Protein AF-A0A9Q7BAF7-F1 (afdb_monomer)

Solvent-accessible surface area (backbone atoms only — not comparable to full-atom values): 6785 Å² total; per-residue (Å²): 130,84,79,76,42,73,90,38,68,60,28,43,52,50,49,42,59,48,33,73,70,73,61,54,71,66,48,44,54,49,37,51,52,52,50,52,52,47,56,70,42,50,87,78,49,90,70,46,78,67,41,24,52,52,35,47,56,47,37,54,52,50,54,51,52,35,63,77,34,64,93,37,67,68,61,31,50,54,52,49,65,53,37,52,56,37,48,52,56,22,45,55,44,50,22,68,73,68,77,46,65,66,88,76,49,60,72,66,70,72,65,54,75,74,77,86,123

Nearest PDB structures (foldseek):
  8fh3-assembly1_B  TM=4.467E-01  e=5.179E+00  Homo sapiens
  8bbf-assembly1_C  TM=4.373E-01  e=6.107E+00  Homo sapiens

Sequence (117 aa):
MDEMKLDSIDGLLAYLAFQARTGDQEARDGASSTLNGLVFNLHTHSVTANDALSLQAFAVSLARAIKDSADDPAKVRDMCSHLIPVLLSAGSVLEALNGSPLADRLYFDEAAPAMVQ

pLDDT: mean 74.08, std 13.94, range [34.75, 92.5]

Radius of gyration: 15.93 Å; Cα contacts (8 Å, |Δi|>4): 80; chains: 1; bounding box: 45×30×44 Å

Secondary structure (DSSP, 8-state):
-----TTSHHHHHHHHHHHHHH--HHHHHHHHHHHHHHHHHGGGS---HHHHHHHHHHHHHHHHHHHHTTT-HHHHHHHHHHHHHHHHHHHHHHHHHHTS-GGG-GGGTTTSPPP--

Foldseek 3Di:
DPDQPPVDLLSLLVLLVVLVPVDDPVSVVVNVVSLVVCLVCLVVDPQALVNLVSLVVVLVVLVVVLVVVVVPPVVNVVSVVSNVSSCVSSQVNVCVVVVHHPVPVCPVVVPPPPPPD

Structure (mmCIF, N/CA/C/O backbone):
data_AF-A0A9Q7BAF7-F1
#
_entry.id   AF-A0A9Q7BAF7-F1
#
loop_
_atom_site.group_PDB
_atom_site.id
_atom_site.type_symbol
_atom_site.label_atom_id
_atom_site.label_alt_id
_atom_site.label_comp_id
_atom_site.label_asym_id
_atom_site.label_ent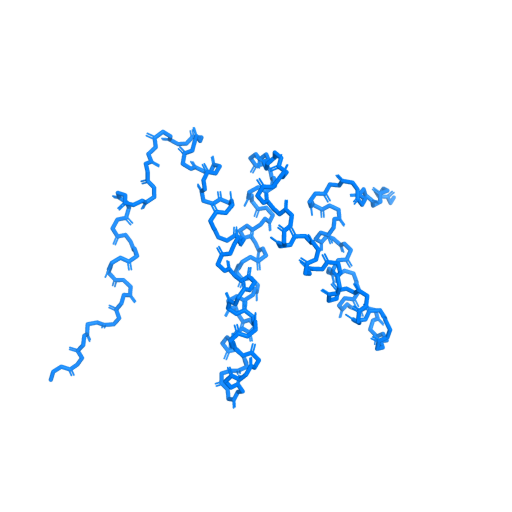ity_id
_atom_site.label_seq_id
_atom_site.pdbx_PDB_ins_code
_atom_site.Cartn_x
_atom_site.Cartn_y
_atom_site.Cartn_z
_atom_site.occupancy
_atom_site.B_iso_or_equiv
_atom_site.auth_seq_id
_atom_site.auth_comp_id
_atom_site.auth_asym_id
_atom_site.auth_atom_id
_atom_site.pdbx_PDB_model_num
ATOM 1 N N . MET A 1 1 ? 13.351 -19.730 9.808 1.00 39.19 1 MET A N 1
ATOM 2 C CA . MET A 1 1 ? 12.646 -18.440 9.918 1.00 39.19 1 MET A CA 1
ATOM 3 C C . MET A 1 1 ? 13.403 -17.511 9.008 1.00 39.19 1 MET A C 1
ATOM 5 O O . MET A 1 1 ? 14.583 -17.319 9.270 1.00 39.19 1 MET A O 1
ATOM 9 N N . ASP A 1 2 ? 12.793 -17.071 7.909 1.00 45.59 2 ASP A N 1
ATOM 10 C CA . ASP A 1 2 ? 13.427 -16.067 7.057 1.00 45.59 2 ASP A CA 1
ATOM 11 C C . ASP A 1 2 ? 13.651 -14.805 7.886 1.00 45.59 2 ASP A C 1
ATOM 13 O O . ASP A 1 2 ? 12.759 -14.333 8.594 1.00 45.59 2 ASP A O 1
ATOM 17 N N . GLU A 1 3 ? 14.890 -14.335 7.873 1.00 46.38 3 GLU A N 1
ATOM 18 C CA . GLU A 1 3 ? 15.304 -13.130 8.570 1.00 46.38 3 GLU A CA 1
ATOM 19 C C . GLU A 1 3 ? 14.575 -11.946 7.929 1.00 46.38 3 GLU A C 1
ATOM 21 O O . GLU A 1 3 ? 14.627 -11.749 6.713 1.00 46.38 3 GLU A O 1
ATOM 26 N N . MET A 1 4 ? 13.812 -11.205 8.729 1.00 54.00 4 MET A N 1
ATOM 27 C CA . MET A 1 4 ? 12.944 -10.161 8.204 1.00 54.00 4 MET A CA 1
ATOM 28 C C . MET A 1 4 ? 13.793 -8.971 7.748 1.00 54.00 4 MET A C 1
ATOM 30 O O . MET A 1 4 ? 14.345 -8.227 8.557 1.00 54.00 4 MET A O 1
ATOM 34 N N . LYS A 1 5 ? 13.919 -8.822 6.432 1.00 59.00 5 LYS A N 1
ATOM 35 C CA . LYS A 1 5 ? 14.737 -7.802 5.774 1.00 59.00 5 LYS A CA 1
ATOM 36 C C . LYS A 1 5 ? 14.045 -6.442 5.777 1.00 59.00 5 LYS A C 1
ATOM 38 O O . LYS A 1 5 ? 13.338 -6.093 4.833 1.00 59.00 5 LYS A O 1
ATOM 43 N N . LEU A 1 6 ? 14.229 -5.677 6.854 1.00 64.25 6 LEU A N 1
ATOM 44 C CA . LEU A 1 6 ? 13.675 -4.320 7.013 1.00 64.25 6 LEU A CA 1
ATOM 45 C C . LEU A 1 6 ? 14.275 -3.285 6.039 1.00 64.25 6 LEU A C 1
ATOM 47 O O . LEU A 1 6 ? 13.829 -2.143 6.008 1.00 64.25 6 LEU A O 1
ATOM 51 N N . ASP A 1 7 ? 15.271 -3.677 5.250 1.00 70.44 7 ASP A N 1
ATOM 52 C CA . ASP A 1 7 ? 15.858 -2.918 4.144 1.00 70.44 7 ASP A CA 1
ATOM 53 C C . ASP A 1 7 ? 15.139 -3.150 2.799 1.00 70.44 7 ASP A C 1
ATOM 55 O O . ASP A 1 7 ? 15.513 -2.555 1.791 1.00 70.44 7 ASP A O 1
ATOM 59 N N . SER A 1 8 ? 14.101 -3.994 2.771 1.00 75.38 8 SER A N 1
ATOM 60 C CA . SER A 1 8 ? 13.315 -4.313 1.574 1.00 75.38 8 SER A CA 1
ATOM 61 C C . SER A 1 8 ? 11.834 -3.974 1.751 1.00 75.38 8 SER A C 1
ATOM 63 O O . SER A 1 8 ? 11.288 -4.093 2.850 1.00 75.38 8 SER A O 1
ATOM 65 N N . ILE A 1 9 ? 11.159 -3.589 0.661 1.00 78.00 9 ILE A N 1
ATOM 66 C CA . ILE A 1 9 ? 9.716 -3.286 0.672 1.00 78.00 9 ILE A CA 1
ATOM 67 C C . ILE A 1 9 ? 8.922 -4.505 1.151 1.00 78.00 9 ILE A C 1
ATOM 69 O O . ILE A 1 9 ? 8.036 -4.371 1.993 1.00 78.00 9 ILE A O 1
ATOM 73 N N . ASP A 1 10 ? 9.273 -5.699 0.677 1.00 78.0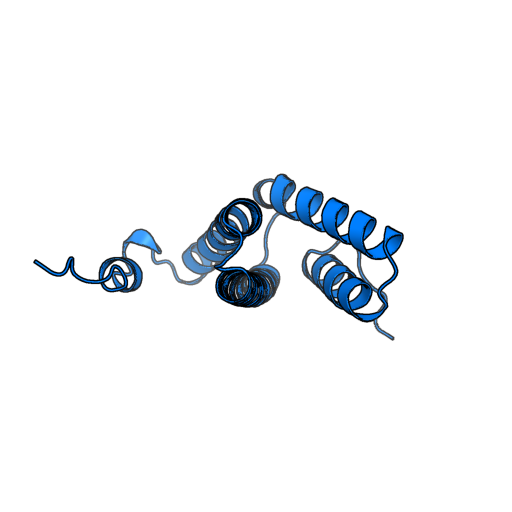6 10 ASP A N 1
ATOM 74 C CA . ASP A 1 10 ? 8.606 -6.939 1.072 1.00 78.06 10 ASP A CA 1
ATOM 75 C C . ASP A 1 10 ? 8.758 -7.238 2.575 1.00 78.06 10 ASP A C 1
ATOM 77 O O . ASP A 1 10 ? 7.780 -7.544 3.260 1.00 78.06 10 ASP A O 1
ATOM 81 N N . GLY A 1 11 ? 9.957 -7.049 3.136 1.00 77.31 11 GLY A N 1
ATOM 82 C CA . GLY A 1 11 ? 10.186 -7.223 4.571 1.00 77.31 11 GLY A CA 1
ATOM 83 C C . GLY A 1 11 ? 9.490 -6.166 5.435 1.00 77.31 11 GLY A C 1
ATOM 84 O O . GLY A 1 11 ? 9.008 -6.489 6.523 1.00 77.31 11 GLY A O 1
ATOM 85 N N . LEU A 1 12 ? 9.359 -4.928 4.947 1.00 81.12 12 LEU A N 1
ATOM 86 C CA . LEU A 1 12 ? 8.565 -3.886 5.607 1.00 81.12 12 LEU A CA 1
ATOM 87 C C . LEU A 1 12 ? 7.069 -4.226 5.592 1.00 81.12 12 LEU A C 1
ATOM 89 O O . LEU A 1 12 ? 6.399 -4.087 6.614 1.00 81.12 12 LEU A O 1
ATOM 93 N N . LEU A 1 13 ? 6.537 -4.732 4.480 1.00 80.31 13 LEU A N 1
ATOM 94 C CA . LEU A 1 13 ? 5.144 -5.181 4.402 1.00 80.31 13 LEU A CA 1
ATOM 95 C C . LEU A 1 13 ? 4.888 -6.400 5.304 1.00 80.31 13 LEU A C 1
ATOM 97 O O . LEU A 1 13 ? 3.857 -6.457 5.980 1.00 80.31 13 LEU A O 1
ATOM 101 N N . ALA A 1 14 ? 5.840 -7.332 5.391 1.00 78.38 14 ALA A N 1
ATOM 102 C CA . ALA A 1 14 ? 5.781 -8.455 6.323 1.00 78.38 14 ALA A CA 1
ATOM 103 C C . ALA A 1 14 ? 5.789 -7.989 7.792 1.00 78.38 14 ALA A C 1
ATOM 105 O O . ALA A 1 14 ? 5.003 -8.500 8.595 1.00 78.38 14 ALA A O 1
ATOM 106 N N . TYR A 1 15 ? 6.603 -6.982 8.137 1.00 80.38 15 TYR A N 1
ATOM 107 C CA . TYR A 1 15 ? 6.589 -6.350 9.463 1.00 80.38 15 TYR A CA 1
ATOM 108 C C . TYR A 1 15 ? 5.221 -5.752 9.787 1.00 80.38 15 TYR A C 1
ATOM 110 O O . TYR A 1 15 ? 4.666 -6.030 10.849 1.00 80.38 15 TYR A O 1
ATOM 118 N N . LEU A 1 16 ? 4.645 -4.977 8.864 1.00 78.75 16 LEU A N 1
ATOM 119 C CA . LEU A 1 16 ? 3.324 -4.374 9.049 1.00 78.75 16 LEU A CA 1
ATOM 120 C C . LEU A 1 16 ? 2.247 -5.445 9.268 1.00 78.75 16 LEU A C 1
ATOM 122 O O . LEU A 1 16 ? 1.433 -5.330 10.186 1.00 78.75 16 LEU A O 1
ATOM 126 N N . ALA A 1 17 ? 2.276 -6.520 8.476 1.00 77.56 17 ALA A N 1
ATOM 127 C CA . ALA A 1 17 ? 1.355 -7.643 8.623 1.00 77.56 17 ALA A CA 1
ATOM 128 C C . ALA A 1 17 ? 1.531 -8.378 9.963 1.00 77.56 17 ALA A C 1
ATOM 130 O O . ALA A 1 17 ? 0.545 -8.812 10.561 1.00 77.56 17 ALA A O 1
ATOM 131 N N . PHE A 1 18 ? 2.766 -8.514 10.449 1.00 80.56 18 PHE A N 1
ATOM 132 C CA . PHE A 1 18 ? 3.053 -9.107 11.753 1.00 80.56 18 PHE A CA 1
ATOM 133 C C . PHE A 1 18 ? 2.519 -8.236 12.897 1.00 80.56 18 PHE A C 1
ATOM 135 O O . PHE A 1 18 ? 1.762 -8.732 13.732 1.00 80.56 18 PHE A O 1
ATOM 142 N N . GLN A 1 19 ? 2.830 -6.937 12.893 1.00 78.31 19 GLN A N 1
ATOM 143 C CA . GLN A 1 19 ? 2.418 -6.005 13.949 1.00 78.31 19 GLN A CA 1
ATOM 144 C C . GLN A 1 19 ? 0.900 -5.826 14.024 1.00 78.31 19 GLN A C 1
ATOM 146 O O . GLN A 1 19 ? 0.338 -5.720 15.115 1.00 78.31 19 GLN A O 1
ATOM 151 N N . ALA A 1 20 ? 0.210 -5.888 12.881 1.00 71.38 20 ALA A N 1
ATOM 152 C CA . ALA A 1 20 ? -1.249 -5.900 12.842 1.00 71.38 20 ALA A CA 1
ATOM 153 C C . ALA A 1 20 ? -1.869 -7.122 13.556 1.00 71.38 20 ALA A C 1
ATOM 155 O O . ALA A 1 20 ? -3.024 -7.057 13.977 1.00 71.38 20 ALA A O 1
ATOM 156 N N . ARG A 1 21 ? -1.130 -8.234 13.700 1.00 73.38 21 ARG A N 1
ATOM 157 C CA . ARG A 1 21 ? -1.613 -9.485 14.318 1.00 73.38 21 ARG A CA 1
ATOM 158 C C . ARG A 1 21 ? -1.233 -9.633 15.793 1.00 73.38 21 ARG A C 1
ATOM 160 O O . ARG A 1 21 ? -1.954 -10.319 16.510 1.00 73.38 21 ARG A O 1
ATOM 167 N N . THR A 1 22 ? -0.119 -9.049 16.237 1.00 72.00 22 THR A N 1
ATOM 168 C CA . THR A 1 22 ? 0.421 -9.210 17.605 1.00 72.00 22 THR A CA 1
ATOM 169 C C . THR A 1 22 ? -0.108 -8.170 18.599 1.00 72.00 22 THR A C 1
ATOM 171 O O . THR A 1 22 ? -0.419 -8.531 19.730 1.00 72.00 22 THR A O 1
ATOM 174 N N . GLY A 1 23 ? -0.330 -6.927 18.160 1.00 64.81 23 GLY A N 1
ATOM 175 C CA . GLY A 1 23 ? -1.481 -6.135 18.604 1.00 64.81 23 GLY A CA 1
ATOM 176 C C . GLY A 1 23 ? -1.478 -5.418 19.966 1.00 64.81 23 GLY A C 1
ATOM 177 O O . GLY A 1 23 ? -2.560 -5.303 20.547 1.00 64.81 23 GLY A O 1
ATOM 178 N N . ASP A 1 24 ? -0.382 -4.815 20.434 1.00 79.69 24 ASP A N 1
ATOM 179 C CA . ASP A 1 24 ? -0.481 -3.704 21.407 1.00 79.69 24 ASP A CA 1
ATOM 180 C C . ASP A 1 24 ? -0.612 -2.330 20.702 1.00 79.69 24 ASP A C 1
ATOM 182 O O . ASP A 1 24 ? -0.618 -2.252 19.468 1.00 79.69 24 ASP A O 1
ATOM 186 N N . GLN A 1 25 ? -0.867 -1.256 21.459 1.00 76.56 25 GLN A N 1
ATOM 187 C CA . GLN A 1 25 ? -1.057 0.085 20.884 1.00 76.56 25 GLN A CA 1
ATOM 188 C C . GLN A 1 25 ? 0.267 0.679 20.376 1.00 76.56 25 GLN A C 1
ATOM 190 O O . GLN A 1 25 ? 0.283 1.319 19.330 1.00 76.56 25 GLN A O 1
ATOM 195 N N . GLU A 1 26 ? 1.380 0.412 21.056 1.00 78.81 26 GLU A N 1
ATOM 196 C CA . GLU A 1 26 ? 2.705 0.932 20.703 1.00 78.81 26 GLU A CA 1
ATOM 197 C C . GLU A 1 26 ? 3.222 0.307 19.396 1.00 78.81 26 GLU A C 1
ATOM 199 O O . GLU A 1 26 ? 3.717 0.999 18.507 1.00 78.81 26 GLU A O 1
ATOM 204 N N . ALA A 1 27 ? 3.007 -0.996 19.214 1.00 73.44 27 ALA A N 1
ATOM 205 C CA . ALA A 1 27 ? 3.280 -1.736 17.990 1.00 73.44 27 ALA A CA 1
ATOM 206 C C . ALA A 1 27 ? 2.428 -1.239 16.815 1.00 73.44 27 ALA A C 1
ATOM 208 O O . ALA A 1 27 ? 2.910 -1.198 15.681 1.00 73.44 27 ALA A O 1
ATOM 209 N N . ARG A 1 28 ? 1.177 -0.833 17.073 1.00 71.50 28 ARG A N 1
ATOM 210 C CA . ARG A 1 28 ? 0.301 -0.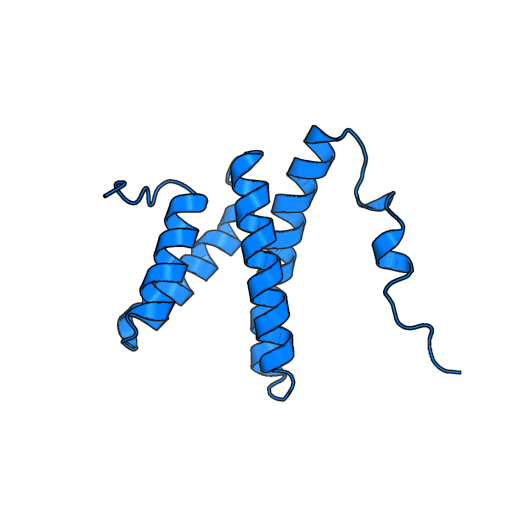227 16.059 1.00 71.50 28 ARG A CA 1
ATOM 211 C C . ARG A 1 28 ? 0.768 1.169 15.660 1.00 71.50 28 ARG A C 1
ATOM 213 O O . ARG A 1 28 ? 0.807 1.462 14.466 1.00 71.50 28 ARG A O 1
ATOM 220 N N . ASP A 1 29 ? 1.167 1.993 16.620 1.00 77.06 29 ASP A N 1
ATOM 221 C CA . ASP A 1 29 ? 1.676 3.344 16.361 1.00 77.06 29 ASP A CA 1
ATOM 222 C C . ASP A 1 29 ? 3.023 3.290 15.611 1.00 77.06 29 ASP A C 1
ATOM 224 O O . ASP A 1 29 ? 3.248 4.033 14.647 1.00 77.06 29 ASP A O 1
ATOM 228 N N . GLY A 1 30 ? 3.885 2.337 15.982 1.00 76.38 30 GLY A N 1
ATOM 229 C CA . GLY A 1 30 ? 5.124 2.024 15.272 1.00 76.38 30 GLY A CA 1
ATOM 230 C C . GLY A 1 30 ? 4.874 1.555 13.838 1.00 76.38 30 GLY A C 1
ATOM 231 O O . GLY A 1 30 ? 5.456 2.103 12.905 1.00 76.38 30 GLY A O 1
ATOM 232 N N . ALA A 1 31 ? 3.947 0.613 13.635 1.00 78.19 31 ALA A N 1
ATOM 233 C CA . ALA A 1 31 ? 3.562 0.146 12.303 1.00 78.19 31 ALA A CA 1
ATOM 234 C C . ALA A 1 31 ? 2.981 1.276 11.437 1.00 78.19 31 ALA A C 1
ATOM 236 O O . ALA A 1 31 ? 3.328 1.394 10.264 1.00 78.19 31 ALA A O 1
ATOM 237 N N . SER A 1 32 ? 2.152 2.150 12.012 1.00 76.31 32 SER A N 1
ATOM 238 C CA . SER A 1 32 ? 1.620 3.325 11.313 1.00 76.31 32 SER A CA 1
ATOM 239 C C . SER A 1 32 ? 2.742 4.274 10.869 1.00 76.31 32 SER A C 1
ATOM 241 O O . SER A 1 32 ? 2.792 4.704 9.717 1.00 76.31 32 SER A O 1
ATOM 243 N N . SER A 1 33 ? 3.720 4.520 11.744 1.00 80.25 33 SER A N 1
ATOM 244 C CA . SER A 1 33 ? 4.897 5.336 11.422 1.00 80.25 33 SER A CA 1
ATOM 245 C C . SER A 1 33 ? 5.755 4.706 10.318 1.00 80.25 33 SER A C 1
ATOM 247 O O . SER A 1 33 ? 6.190 5.404 9.400 1.00 80.25 33 SER A O 1
ATOM 249 N N . THR A 1 34 ? 5.959 3.385 10.355 1.00 81.69 34 THR A N 1
ATOM 250 C CA . THR A 1 34 ? 6.665 2.641 9.302 1.00 81.69 34 THR A CA 1
ATOM 251 C C . THR A 1 34 ? 5.922 2.701 7.972 1.00 81.69 34 THR A C 1
ATOM 253 O O . THR A 1 34 ? 6.554 2.912 6.939 1.00 81.69 34 THR A O 1
ATOM 256 N N . LEU A 1 35 ? 4.593 2.568 7.980 1.00 81.50 35 LEU A N 1
ATOM 257 C CA . LEU A 1 35 ? 3.772 2.690 6.779 1.00 81.50 35 LEU A CA 1
ATOM 258 C C . LEU A 1 35 ? 3.896 4.089 6.163 1.00 81.50 35 LEU A C 1
ATOM 260 O O . LEU A 1 35 ? 4.143 4.206 4.965 1.00 81.50 35 LEU A O 1
ATOM 264 N N . ASN A 1 36 ? 3.790 5.138 6.979 1.00 81.56 36 ASN A N 1
ATOM 265 C CA . ASN A 1 36 ? 3.938 6.517 6.517 1.00 81.56 36 ASN A CA 1
ATOM 266 C C . ASN A 1 36 ? 5.330 6.757 5.927 1.00 81.56 36 ASN A C 1
ATOM 268 O O . ASN A 1 36 ? 5.458 7.354 4.860 1.00 81.56 36 ASN A O 1
ATOM 272 N N . GLY A 1 37 ? 6.371 6.243 6.588 1.00 80.50 37 GLY A N 1
ATOM 273 C CA . GLY A 1 37 ? 7.745 6.300 6.097 1.00 80.50 37 GLY A CA 1
ATOM 274 C C . GLY A 1 37 ? 7.927 5.563 4.769 1.00 80.50 37 GLY A C 1
ATOM 275 O O . GLY A 1 37 ? 8.555 6.106 3.862 1.00 80.50 37 GLY A O 1
ATOM 276 N N . LEU A 1 38 ? 7.348 4.368 4.622 1.00 82.88 38 LEU A N 1
ATOM 277 C CA . LEU A 1 38 ? 7.371 3.608 3.372 1.00 82.88 38 LEU A CA 1
ATOM 278 C C . LEU A 1 38 ? 6.698 4.408 2.254 1.00 82.88 38 LEU A C 1
ATOM 280 O O . LEU A 1 38 ? 7.345 4.714 1.259 1.00 82.88 38 LEU A O 1
ATOM 284 N N . VAL A 1 39 ? 5.435 4.802 2.442 1.00 81.88 39 VAL A N 1
ATOM 285 C CA . VAL A 1 39 ? 4.635 5.531 1.444 1.00 81.88 39 VAL A CA 1
ATOM 286 C C . VAL A 1 39 ? 5.312 6.837 1.033 1.00 81.88 39 VAL A C 1
ATOM 288 O O . VAL A 1 39 ? 5.407 7.127 -0.159 1.00 81.88 39 VAL A O 1
ATOM 291 N N . PHE A 1 40 ? 5.835 7.597 1.999 1.00 79.19 40 PHE A N 1
ATOM 292 C CA . PHE A 1 40 ? 6.554 8.839 1.730 1.00 79.19 40 PHE A CA 1
ATOM 293 C C . PHE A 1 40 ? 7.804 8.603 0.881 1.00 79.19 40 PHE A C 1
ATOM 295 O O . PHE A 1 40 ? 8.078 9.392 -0.015 1.00 79.19 40 PHE A O 1
ATOM 302 N N . ASN A 1 41 ? 8.539 7.513 1.111 1.00 77.88 41 ASN A N 1
ATOM 303 C CA . ASN A 1 41 ? 9.799 7.232 0.421 1.00 77.88 41 ASN A CA 1
ATOM 304 C C . ASN A 1 41 ? 9.663 6.299 -0.793 1.00 77.88 41 ASN A C 1
ATOM 306 O O . ASN A 1 41 ? 10.666 6.018 -1.444 1.00 77.88 41 ASN A O 1
ATOM 310 N N . LEU A 1 42 ? 8.463 5.835 -1.155 1.00 76.88 42 LEU A N 1
ATOM 311 C CA . LEU A 1 42 ? 8.288 4.939 -2.308 1.00 76.88 42 LEU A CA 1
ATOM 312 C C . LEU A 1 42 ? 8.850 5.533 -3.609 1.00 76.88 42 LEU A C 1
ATOM 314 O O . LEU A 1 42 ? 9.438 4.815 -4.408 1.00 76.88 42 LEU A O 1
ATOM 318 N N . HIS A 1 43 ? 8.744 6.852 -3.784 1.00 69.88 43 HIS A N 1
ATOM 319 C CA . HIS A 1 43 ? 9.264 7.561 -4.956 1.00 69.88 43 HIS A CA 1
ATOM 320 C C . HIS A 1 43 ? 10.800 7.632 -5.028 1.00 69.88 43 HIS A C 1
ATOM 322 O O . HIS A 1 43 ? 11.344 7.943 -6.085 1.00 69.88 43 HIS A O 1
ATOM 328 N N . THR A 1 44 ? 11.505 7.385 -3.919 1.00 70.81 44 THR A N 1
ATOM 329 C CA . THR A 1 44 ? 12.977 7.411 -3.857 1.00 70.81 44 THR A CA 1
ATOM 330 C C . THR A 1 44 ? 13.597 6.020 -3.928 1.00 70.81 44 THR A C 1
ATOM 332 O O . THR A 1 44 ? 14.807 5.903 -4.122 1.00 70.81 44 THR A O 1
ATOM 335 N N . HIS A 1 45 ? 12.790 4.965 -3.795 1.00 69.25 45 HIS A N 1
ATOM 336 C CA . HIS A 1 45 ? 13.250 3.584 -3.854 1.00 69.25 45 HIS A CA 1
ATOM 337 C C . HIS A 1 45 ? 13.090 3.023 -5.267 1.00 69.25 45 HIS A C 1
ATOM 339 O O . HIS A 1 45 ? 12.073 3.221 -5.928 1.00 69.25 45 HIS A O 1
ATOM 345 N N . SER A 1 46 ? 14.093 2.275 -5.728 1.00 72.25 46 SER A N 1
ATOM 346 C CA . SER A 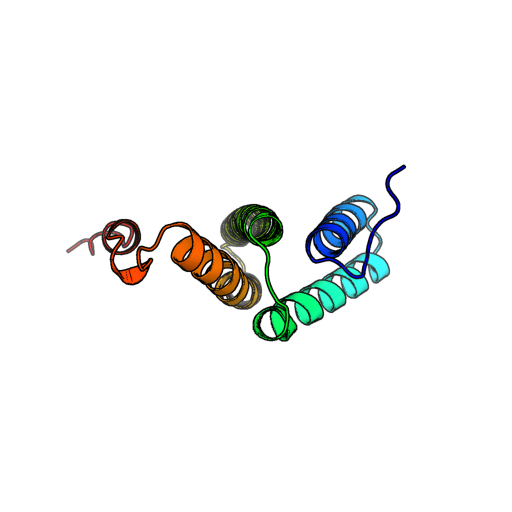1 46 ? 13.974 1.503 -6.964 1.00 72.25 46 SER A CA 1
ATOM 347 C C . SER A 1 46 ? 13.051 0.311 -6.717 1.00 72.25 46 SER A C 1
ATOM 349 O O . SER A 1 46 ? 13.498 -0.729 -6.238 1.00 72.25 46 SER A O 1
ATOM 351 N N . VAL A 1 47 ? 11.766 0.465 -7.032 1.00 76.38 47 VAL A N 1
ATOM 352 C CA . VAL A 1 47 ? 10.763 -0.598 -6.901 1.00 76.38 47 VAL A CA 1
ATOM 353 C C . VAL A 1 47 ? 11.025 -1.675 -7.959 1.00 76.38 47 VAL A C 1
ATOM 355 O O . VAL A 1 47 ? 11.030 -1.398 -9.159 1.00 76.38 47 VAL A O 1
ATOM 358 N N . THR A 1 48 ? 11.266 -2.912 -7.526 1.00 82.75 48 THR A N 1
ATOM 359 C CA . THR A 1 48 ? 11.447 -4.052 -8.436 1.00 82.75 48 THR A CA 1
ATOM 360 C C . THR A 1 48 ? 10.104 -4.639 -8.882 1.00 82.75 48 THR A C 1
ATOM 362 O O . THR A 1 48 ? 9.052 -4.343 -8.318 1.00 82.75 48 THR A O 1
ATOM 365 N N . ALA A 1 49 ? 10.126 -5.537 -9.872 1.00 78.69 49 ALA A N 1
ATOM 366 C CA . ALA A 1 49 ? 8.936 -6.282 -10.292 1.00 78.69 49 ALA A CA 1
ATOM 367 C C . ALA A 1 49 ? 8.282 -7.059 -9.133 1.00 78.69 49 ALA A C 1
ATOM 369 O O . ALA A 1 49 ? 7.058 -7.136 -9.050 1.00 78.69 49 ALA A O 1
ATOM 370 N N . ASN A 1 50 ? 9.096 -7.621 -8.233 1.00 79.56 50 ASN A N 1
ATOM 371 C CA . ASN A 1 50 ? 8.597 -8.357 -7.075 1.00 79.56 50 ASN A CA 1
ATOM 372 C C . ASN A 1 50 ? 7.968 -7.409 -6.044 1.00 79.56 50 ASN A C 1
ATOM 374 O O . ASN A 1 50 ? 6.877 -7.676 -5.550 1.00 79.56 50 ASN A O 1
ATOM 378 N N . ASP A 1 51 ? 8.598 -6.257 -5.797 1.00 81.94 51 ASP A N 1
ATOM 379 C CA . ASP A 1 51 ? 8.037 -5.231 -4.911 1.00 81.94 51 ASP A CA 1
ATOM 380 C C . ASP A 1 51 ? 6.704 -4.696 -5.447 1.00 81.94 51 ASP A C 1
ATOM 382 O O . ASP A 1 51 ? 5.780 -4.461 -4.674 1.00 81.94 51 ASP A O 1
ATOM 386 N N . ALA A 1 52 ? 6.563 -4.551 -6.769 1.00 83.69 52 ALA A N 1
ATOM 387 C CA . ALA A 1 52 ? 5.316 -4.115 -7.391 1.00 83.69 52 ALA A CA 1
ATOM 388 C C . ALA A 1 52 ? 4.148 -5.081 -7.113 1.00 83.69 52 ALA A C 1
ATOM 390 O O . ALA A 1 52 ? 3.026 -4.625 -6.882 1.00 83.69 52 ALA A O 1
ATOM 391 N N . LEU A 1 53 ? 4.404 -6.395 -7.068 1.00 81.75 53 LEU A N 1
ATOM 392 C CA . LEU A 1 53 ? 3.397 -7.393 -6.690 1.00 81.75 53 LEU A CA 1
ATOM 393 C C . LEU A 1 53 ? 2.999 -7.257 -5.215 1.00 81.75 53 LEU A C 1
ATOM 395 O O . LEU A 1 53 ? 1.805 -7.239 -4.903 1.00 81.75 53 LEU A O 1
ATOM 399 N N . SER A 1 54 ? 3.972 -7.104 -4.312 1.00 83.12 54 SER A N 1
ATOM 400 C CA . SER A 1 54 ? 3.702 -6.914 -2.881 1.00 83.12 54 SER A CA 1
ATOM 401 C C . SER A 1 54 ? 2.958 -5.598 -2.614 1.00 83.12 54 SER A C 1
ATOM 403 O O . SER A 1 54 ? 1.999 -5.570 -1.839 1.00 83.12 54 SER A O 1
ATOM 405 N N . LEU A 1 55 ? 3.310 -4.521 -3.323 1.00 86.56 55 LEU A N 1
ATOM 406 C CA . LEU A 1 55 ? 2.606 -3.237 -3.270 1.00 86.56 55 LEU A CA 1
ATOM 407 C C . LEU A 1 55 ? 1.179 -3.334 -3.826 1.00 86.56 55 LEU A C 1
ATOM 409 O O . LEU A 1 55 ? 0.267 -2.749 -3.246 1.00 86.56 55 LEU A O 1
ATOM 413 N N . GLN A 1 56 ? 0.943 -4.104 -4.893 1.00 84.38 56 GLN A N 1
ATOM 414 C CA . GLN A 1 56 ? -0.415 -4.371 -5.381 1.00 84.38 56 GLN A CA 1
ATOM 415 C C . GLN A 1 56 ? -1.255 -5.142 -4.362 1.00 84.38 56 GLN A C 1
ATOM 417 O O . GLN A 1 56 ? -2.402 -4.771 -4.107 1.00 84.38 56 GLN A O 1
ATOM 422 N N . ALA A 1 57 ? -0.700 -6.191 -3.753 1.00 83.94 57 ALA A N 1
ATOM 423 C CA . ALA A 1 57 ? -1.390 -6.936 -2.703 1.00 83.94 57 ALA A CA 1
ATOM 424 C C . ALA A 1 57 ? -1.740 -6.023 -1.515 1.00 83.94 57 ALA A C 1
ATOM 426 O O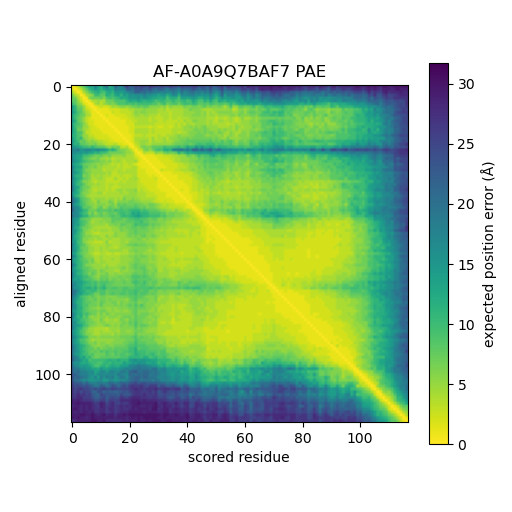 . ALA A 1 57 ? -2.860 -6.062 -0.996 1.00 83.94 5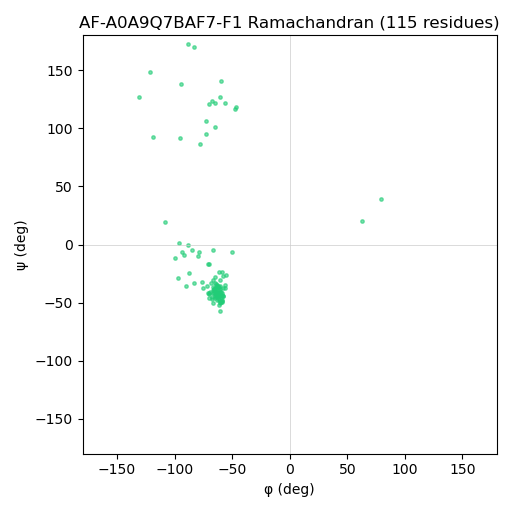7 ALA A O 1
ATOM 427 N N . PHE A 1 58 ? -0.813 -5.140 -1.138 1.00 85.56 58 PHE A N 1
ATOM 428 C CA . PHE A 1 58 ? -1.040 -4.137 -0.108 1.00 85.56 58 PHE A CA 1
ATOM 429 C C . PHE A 1 58 ? -2.131 -3.125 -0.496 1.00 85.56 58 PHE A C 1
ATOM 431 O O . PHE A 1 58 ? -3.030 -2.863 0.304 1.00 85.56 58 PHE A O 1
ATOM 438 N N . ALA A 1 59 ? -2.131 -2.627 -1.736 1.00 87.06 59 ALA A N 1
ATOM 439 C CA . ALA A 1 59 ? -3.169 -1.732 -2.250 1.00 87.06 59 ALA A CA 1
ATOM 440 C C . ALA A 1 59 ? -4.568 -2.370 -2.201 1.00 87.06 59 ALA A C 1
ATOM 442 O O . ALA A 1 59 ? -5.529 -1.726 -1.780 1.00 87.06 59 ALA A O 1
ATOM 443 N N . VAL A 1 60 ? -4.688 -3.655 -2.556 1.00 85.19 60 VAL A N 1
ATOM 444 C CA . VAL A 1 60 ? -5.951 -4.406 -2.436 1.00 85.19 60 VAL A CA 1
ATOM 445 C C . VAL A 1 60 ? -6.400 -4.501 -0.976 1.00 85.19 60 VAL A C 1
ATOM 447 O O . VAL A 1 60 ? -7.589 -4.351 -0.686 1.00 85.19 60 VAL A O 1
ATOM 450 N N . SER A 1 61 ? -5.469 -4.722 -0.044 1.00 84.12 61 SER A N 1
ATOM 451 C CA . SER A 1 61 ? -5.776 -4.750 1.389 1.00 84.12 61 SER A CA 1
ATOM 452 C C . SER A 1 61 ? -6.258 -3.387 1.901 1.00 84.12 61 SER A C 1
ATOM 454 O O . SER A 1 61 ? -7.258 -3.327 2.618 1.00 84.12 61 SER A O 1
ATOM 456 N N . LEU A 1 62 ? -5.601 -2.293 1.502 1.00 85.19 62 LEU A N 1
ATOM 457 C CA . LEU A 1 62 ? -6.020 -0.927 1.838 1.00 85.19 62 LEU A CA 1
ATOM 458 C C . LEU A 1 62 ? -7.410 -0.604 1.277 1.00 85.19 62 LEU A C 1
ATOM 460 O O . LEU A 1 62 ? -8.252 -0.079 2.001 1.00 85.19 62 LEU A O 1
ATOM 464 N N . ALA A 1 63 ? -7.689 -0.972 0.024 1.00 85.25 63 ALA A N 1
ATOM 465 C CA . ALA A 1 63 ? -8.995 -0.757 -0.598 1.00 85.25 63 ALA A CA 1
ATOM 466 C C . ALA A 1 63 ? -10.130 -1.481 0.151 1.00 85.25 63 ALA A C 1
ATOM 468 O O . ALA A 1 63 ? -11.218 -0.928 0.321 1.00 85.25 63 ALA A O 1
ATOM 469 N N . ARG A 1 64 ? -9.876 -2.698 0.656 1.00 84.62 64 ARG A N 1
ATOM 470 C CA . ARG A 1 64 ? -10.830 -3.415 1.521 1.00 84.62 64 ARG A CA 1
ATOM 471 C C . ARG A 1 64 ? -11.045 -2.688 2.849 1.00 84.62 64 ARG A C 1
ATOM 473 O O . ARG A 1 64 ? -12.187 -2.466 3.229 1.00 84.62 64 ARG A O 1
ATOM 480 N N . ALA A 1 65 ? -9.971 -2.245 3.502 1.00 83.12 65 ALA A N 1
ATOM 481 C CA . ALA A 1 65 ? -10.058 -1.519 4.770 1.00 83.12 65 ALA A CA 1
ATOM 482 C C . ALA A 1 65 ? -10.799 -0.172 4.648 1.00 83.12 65 ALA A C 1
ATOM 484 O O . ALA A 1 65 ? -11.527 0.216 5.566 1.00 83.12 65 ALA A O 1
ATOM 485 N N . ILE A 1 66 ? -10.653 0.517 3.508 1.00 83.88 66 ILE A N 1
ATOM 486 C CA . ILE A 1 66 ? -11.418 1.724 3.162 1.00 83.88 66 ILE A CA 1
ATOM 487 C C . ILE A 1 66 ? -12.910 1.409 3.112 1.00 83.88 66 ILE A C 1
ATOM 489 O O . ILE A 1 66 ? -13.694 2.092 3.767 1.00 83.88 66 ILE A O 1
ATOM 493 N N . LYS A 1 67 ? -13.295 0.351 2.388 1.00 84.19 67 LYS A N 1
ATOM 494 C CA . LYS A 1 67 ? -14.693 -0.090 2.305 1.00 84.19 67 LYS A CA 1
ATOM 495 C C . LYS A 1 67 ? -15.268 -0.402 3.690 1.00 84.19 67 LYS A C 1
ATOM 497 O O . LYS A 1 67 ? -16.377 0.025 3.991 1.00 84.19 67 LYS A O 1
ATOM 502 N N . ASP A 1 68 ? -14.513 -1.105 4.528 1.00 85.44 68 ASP A N 1
ATOM 503 C CA . ASP A 1 68 ? -14.958 -1.496 5.872 1.00 85.44 68 ASP A CA 1
ATOM 504 C C . ASP A 1 68 ? -15.033 -0.308 6.850 1.00 85.44 68 ASP A C 1
ATOM 506 O O . ASP A 1 68 ? -15.669 -0.407 7.896 1.00 85.44 68 ASP A O 1
ATOM 510 N N . SER A 1 69 ? -14.400 0.822 6.520 1.00 88.38 69 SER A N 1
ATOM 511 C CA . SER A 1 69 ? -14.427 2.053 7.320 1.00 88.38 69 SER A CA 1
ATOM 512 C C . SER A 1 69 ? -15.266 3.162 6.676 1.00 88.38 69 SER A C 1
ATOM 514 O O . SER A 1 69 ? -15.074 4.325 7.020 1.00 88.38 69 SER A O 1
ATOM 516 N N . ALA A 1 70 ? -16.166 2.830 5.742 1.00 85.56 70 ALA A N 1
ATOM 517 C CA . ALA A 1 70 ? -16.923 3.807 4.952 1.00 85.56 70 ALA A CA 1
ATOM 518 C C . ALA A 1 70 ? -17.705 4.832 5.797 1.00 85.56 70 ALA A C 1
ATOM 520 O O . ALA A 1 70 ? -17.924 5.955 5.345 1.00 85.56 70 ALA A O 1
ATOM 521 N N . ASP A 1 71 ? -18.070 4.468 7.028 1.00 92.50 71 ASP A N 1
ATOM 522 C CA . ASP A 1 71 ? -18.812 5.321 7.961 1.00 92.50 71 ASP A CA 1
ATOM 523 C C . ASP A 1 71 ? -17.936 6.373 8.678 1.00 92.50 71 ASP A C 1
ATOM 525 O O . ASP A 1 71 ? -18.462 7.235 9.382 1.00 92.50 71 ASP A O 1
ATOM 529 N N . ASP A 1 72 ? -16.608 6.338 8.498 1.00 92.06 72 ASP A N 1
ATOM 530 C CA . ASP A 1 72 ? -15.653 7.316 9.034 1.00 92.06 72 ASP A CA 1
ATOM 531 C C . ASP A 1 72 ? -14.902 8.030 7.890 1.00 92.06 72 ASP A C 1
ATOM 533 O O . ASP A 1 72 ? -13.850 7.566 7.426 1.00 92.06 72 ASP A O 1
ATOM 537 N N . PRO A 1 73 ? -15.405 9.194 7.431 1.00 88.44 73 PRO A N 1
ATOM 538 C CA . PRO A 1 73 ? -14.809 9.933 6.320 1.00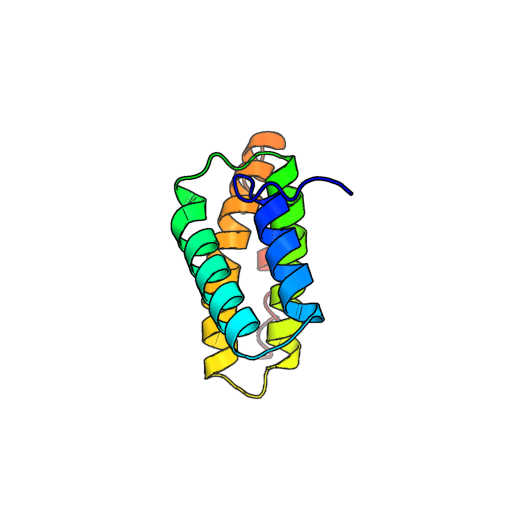 88.44 73 PRO A CA 1
ATOM 539 C C . PRO A 1 73 ? -13.363 10.375 6.563 1.00 88.44 73 PRO A C 1
ATOM 541 O O . PRO A 1 73 ? -12.587 10.480 5.610 1.00 88.44 73 PRO A O 1
ATOM 544 N N . ALA A 1 74 ? -12.985 10.648 7.817 1.00 88.56 74 ALA A N 1
ATOM 545 C CA . ALA A 1 74 ? -11.626 11.068 8.147 1.00 88.56 74 ALA A CA 1
ATOM 546 C C . ALA A 1 74 ? -10.657 9.898 7.962 1.00 88.56 74 ALA A C 1
ATOM 548 O O . ALA A 1 74 ? -9.637 10.034 7.285 1.00 88.56 74 ALA A O 1
ATOM 549 N N . LYS A 1 75 ? -11.030 8.724 8.473 1.00 82.62 75 LYS A N 1
ATOM 550 C CA . LYS A 1 75 ? -10.239 7.502 8.329 1.00 82.62 75 LYS A CA 1
ATOM 551 C C . LYS A 1 75 ? -10.157 7.035 6.873 1.00 82.62 75 LYS A C 1
ATOM 553 O O . LYS A 1 75 ? -9.089 6.622 6.423 1.00 82.62 75 LYS A O 1
ATOM 558 N N . VAL A 1 76 ? -11.252 7.140 6.115 1.00 83.81 76 VAL A N 1
ATOM 559 C CA . VAL A 1 76 ? -11.267 6.872 4.664 1.00 83.81 76 VAL A CA 1
ATOM 560 C C . VAL A 1 76 ? -10.283 7.780 3.935 1.00 83.81 76 VAL A C 1
ATOM 562 O O . VAL A 1 76 ? -9.483 7.292 3.139 1.00 83.81 76 VAL A O 1
ATOM 565 N N . ARG A 1 77 ? -10.303 9.087 4.221 1.00 86.19 77 ARG A N 1
ATOM 566 C CA . ARG A 1 77 ? -9.385 10.049 3.602 1.00 86.19 77 ARG A CA 1
ATOM 567 C C . ARG A 1 77 ? -7.923 9.702 3.885 1.00 86.19 77 ARG A C 1
ATOM 569 O O . ARG A 1 77 ? -7.125 9.705 2.949 1.00 86.19 77 ARG A O 1
ATOM 576 N N . ASP A 1 78 ? -7.593 9.383 5.133 1.00 85.06 78 ASP A N 1
ATOM 577 C CA . ASP A 1 78 ? -6.237 8.988 5.530 1.00 85.06 78 ASP A CA 1
ATOM 578 C C . ASP A 1 78 ? -5.782 7.735 4.773 1.00 85.06 78 ASP A C 1
ATOM 580 O O . ASP A 1 78 ? -4.732 7.735 4.131 1.00 85.06 78 ASP A O 1
ATOM 584 N N . MET A 1 79 ? -6.611 6.689 4.742 1.00 83.94 79 MET A N 1
ATOM 585 C CA . MET A 1 79 ? -6.278 5.453 4.029 1.00 83.94 79 MET A CA 1
ATOM 586 C C . MET A 1 79 ? -6.164 5.659 2.510 1.00 83.94 79 MET A C 1
ATOM 588 O O . MET A 1 79 ? -5.266 5.098 1.880 1.00 83.94 79 MET A O 1
ATOM 592 N N . CYS A 1 80 ? -7.012 6.503 1.915 1.00 84.50 80 CYS A N 1
ATOM 593 C CA . CYS A 1 80 ? -6.901 6.895 0.508 1.00 84.50 80 CYS A CA 1
ATOM 594 C C . CYS A 1 80 ? -5.592 7.645 0.215 1.00 84.50 80 CYS A C 1
ATOM 596 O O . CYS A 1 80 ? -5.007 7.451 -0.851 1.00 84.50 80 CYS A O 1
ATOM 598 N N . SER A 1 81 ? -5.104 8.464 1.155 1.00 85.38 81 SER A N 1
ATOM 599 C CA . SER A 1 81 ? -3.830 9.179 1.000 1.00 85.38 81 SER A CA 1
ATOM 600 C C . SER A 1 81 ? -2.623 8.234 0.930 1.00 85.38 81 SER A C 1
ATOM 602 O O . SER A 1 81 ? -1.654 8.536 0.237 1.00 85.38 81 SER A O 1
ATOM 604 N N . HIS A 1 82 ? -2.712 7.054 1.557 1.00 84.56 82 HIS A N 1
ATOM 605 C CA . HIS A 1 82 ? -1.711 5.989 1.443 1.00 84.56 82 HIS A CA 1
ATOM 606 C C . HIS A 1 82 ? -1.894 5.124 0.193 1.00 84.56 82 HIS A C 1
ATOM 608 O O . HIS A 1 82 ? -0.915 4.652 -0.381 1.00 84.56 82 HIS A O 1
ATOM 614 N N . LEU A 1 83 ? -3.136 4.916 -0.249 1.00 84.38 83 LEU A N 1
ATOM 615 C CA . LEU A 1 83 ? -3.446 4.059 -1.392 1.00 84.38 83 LEU A CA 1
ATOM 616 C C . LEU A 1 83 ? -2.901 4.621 -2.716 1.00 84.38 83 LEU A C 1
ATOM 618 O O . LEU A 1 83 ? -2.360 3.865 -3.523 1.00 84.38 83 LEU A O 1
ATOM 622 N N . ILE A 1 84 ? -3.022 5.933 -2.941 1.00 83.88 84 ILE A N 1
ATOM 623 C CA . ILE A 1 84 ? -2.636 6.560 -4.217 1.00 83.88 84 ILE A CA 1
ATOM 624 C C . ILE A 1 84 ? -1.133 6.385 -4.521 1.00 83.88 84 ILE A C 1
ATOM 626 O O . ILE A 1 84 ? -0.816 5.877 -5.599 1.00 83.88 84 ILE A O 1
ATOM 630 N N . PRO A 1 85 ? -0.189 6.725 -3.617 1.00 83.75 85 PRO A N 1
ATOM 631 C CA . PRO A 1 85 ? 1.238 6.559 -3.904 1.00 83.75 85 PRO A CA 1
ATOM 632 C C . PRO A 1 85 ? 1.646 5.096 -4.107 1.00 83.75 85 PRO A C 1
ATOM 634 O O . PRO A 1 85 ? 2.505 4.809 -4.943 1.00 83.75 85 PRO A O 1
ATOM 637 N N . VAL A 1 86 ? 1.013 4.163 -3.384 1.00 86.00 86 VAL A N 1
ATOM 638 C CA . VAL A 1 86 ? 1.248 2.719 -3.541 1.00 86.00 86 VAL A CA 1
ATOM 639 C C . VAL A 1 86 ? 0.842 2.258 -4.942 1.00 86.00 86 VAL A C 1
ATOM 641 O O . VAL A 1 86 ? 1.625 1.586 -5.614 1.00 86.00 86 VAL A O 1
ATOM 644 N N . LEU A 1 87 ? -0.347 2.659 -5.409 1.00 84.12 87 LEU A N 1
ATOM 645 C CA . LEU A 1 87 ? -0.840 2.323 -6.748 1.00 84.12 87 LEU A CA 1
ATOM 646 C C . LEU A 1 87 ? 0.041 2.910 -7.853 1.00 84.12 87 LEU A C 1
ATOM 648 O O . LEU A 1 87 ? 0.371 2.196 -8.796 1.00 84.12 87 LEU A O 1
ATOM 652 N N . LEU A 1 88 ? 0.456 4.174 -7.733 1.00 82.12 88 LEU A N 1
ATOM 653 C CA . LEU A 1 88 ? 1.323 4.818 -8.725 1.00 82.12 88 LEU A CA 1
ATOM 654 C C . LEU A 1 88 ? 2.700 4.149 -8.806 1.00 82.12 88 LEU A C 1
ATOM 656 O O . LEU A 1 88 ? 3.212 3.921 -9.903 1.00 82.12 88 LEU A O 1
ATOM 660 N N . SER A 1 89 ? 3.278 3.792 -7.657 1.00 82.75 89 SER A N 1
ATOM 661 C CA . SER A 1 89 ? 4.603 3.164 -7.593 1.00 82.75 89 SER A CA 1
ATOM 662 C C . SER A 1 89 ? 4.579 1.758 -8.191 1.00 82.75 89 SER A C 1
ATOM 664 O O . SER A 1 89 ? 5.407 1.433 -9.038 1.00 82.75 89 SER A O 1
ATOM 666 N N . ALA A 1 90 ? 3.590 0.938 -7.817 1.00 83.06 90 ALA A N 1
ATOM 667 C CA . ALA A 1 90 ? 3.420 -0.392 -8.401 1.00 83.06 90 ALA A CA 1
ATOM 668 C C . ALA A 1 90 ? 3.076 -0.313 -9.897 1.00 83.06 90 ALA A C 1
ATOM 670 O O . ALA A 1 90 ? 3.606 -1.071 -10.709 1.00 83.06 90 ALA A O 1
ATOM 671 N N . GLY A 1 91 ? 2.207 0.629 -10.262 1.00 79.50 91 GLY A N 1
ATOM 672 C CA . GLY A 1 91 ? 1.762 0.839 -11.628 1.00 79.50 91 GLY A CA 1
ATOM 673 C C . GLY A 1 91 ? 2.903 1.192 -12.580 1.00 79.50 91 GLY A C 1
ATOM 674 O O . GLY A 1 91 ? 3.068 0.520 -13.593 1.00 79.50 91 GLY A O 1
ATOM 675 N N . SER A 1 92 ? 3.739 2.166 -12.215 1.00 78.69 92 SER A N 1
ATOM 676 C CA . SER A 1 92 ? 4.874 2.616 -13.039 1.00 78.69 92 SER A CA 1
ATOM 677 C C . SER A 1 92 ? 5.854 1.480 -13.361 1.00 78.69 92 SER A C 1
ATOM 679 O O . SER A 1 92 ? 6.372 1.385 -14.473 1.00 78.69 92 SER A O 1
ATOM 681 N N . VAL A 1 93 ? 6.087 0.567 -12.412 1.00 80.12 93 VAL A N 1
ATOM 682 C CA . VAL A 1 93 ? 6.946 -0.607 -12.639 1.00 80.12 93 VAL A CA 1
ATOM 683 C C . VAL A 1 93 ? 6.289 -1.598 -13.596 1.00 80.12 93 VAL A C 1
ATOM 685 O O . VAL A 1 93 ? 6.949 -2.128 -14.489 1.00 80.12 93 VAL A O 1
ATOM 688 N N . LEU A 1 94 ? 4.986 -1.843 -13.447 1.00 75.88 94 LEU A N 1
ATOM 689 C CA . LEU A 1 94 ? 4.250 -2.746 -14.333 1.00 75.88 94 LEU A CA 1
ATOM 690 C C . LEU A 1 94 ? 4.146 -2.198 -15.762 1.00 75.88 94 LEU A C 1
ATOM 692 O O . LEU A 1 94 ? 4.250 -2.976 -16.711 1.00 75.88 94 LEU A O 1
ATOM 696 N N . GLU A 1 95 ? 3.996 -0.882 -15.929 1.00 77.31 95 GLU A N 1
ATOM 697 C CA . GLU A 1 95 ? 4.085 -0.217 -17.235 1.00 77.31 95 GLU A CA 1
ATOM 698 C C . GLU A 1 95 ? 5.446 -0.454 -17.884 1.00 77.31 95 GLU A C 1
ATOM 700 O O . GLU A 1 95 ? 5.509 -0.886 -19.036 1.00 77.31 95 GLU A O 1
ATOM 705 N N . ALA A 1 96 ? 6.529 -0.223 -17.134 1.00 75.75 96 ALA A N 1
ATOM 706 C CA . ALA A 1 96 ? 7.892 -0.403 -17.620 1.00 75.75 96 ALA A CA 1
ATOM 707 C C . ALA A 1 96 ? 8.16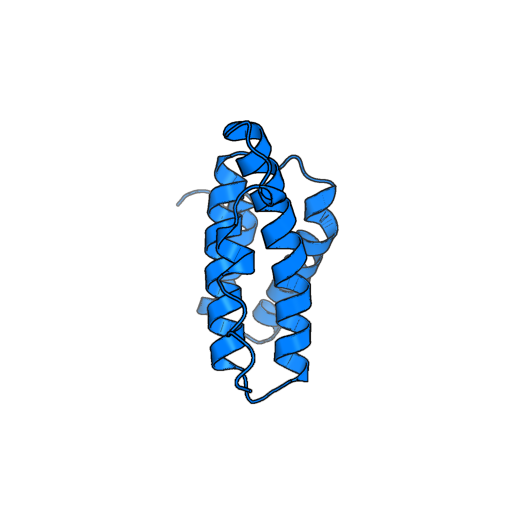8 -1.853 -18.055 1.00 75.75 96 ALA A C 1
ATOM 709 O O . ALA A 1 96 ? 8.866 -2.079 -19.041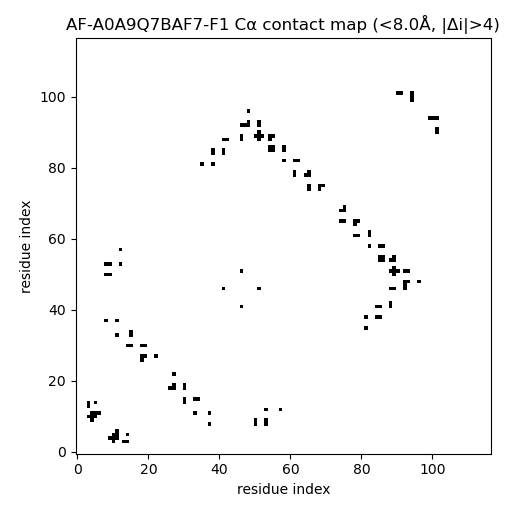 1.00 75.75 96 ALA A O 1
ATOM 710 N N . LEU A 1 97 ? 7.590 -2.836 -17.357 1.00 75.88 97 LEU A N 1
ATOM 711 C CA . LEU A 1 97 ? 7.717 -4.256 -17.696 1.00 75.88 97 LEU A CA 1
ATOM 712 C C . LEU A 1 97 ? 6.863 -4.663 -18.901 1.00 75.88 97 LEU A C 1
ATOM 714 O O . LEU A 1 97 ? 7.290 -5.494 -19.700 1.00 75.88 97 LEU A O 1
ATOM 718 N N . ASN A 1 98 ? 5.656 -4.110 -19.030 1.00 72.56 98 ASN A N 1
ATOM 719 C CA . ASN A 1 98 ? 4.710 -4.500 -20.074 1.00 72.56 98 ASN A CA 1
ATOM 720 C C . ASN A 1 98 ? 4.798 -3.625 -21.339 1.00 72.56 98 ASN A C 1
ATOM 722 O O . ASN A 1 98 ? 4.113 -3.900 -22.323 1.00 72.56 98 ASN A O 1
ATOM 726 N N . GLY A 1 99 ? 5.599 -2.555 -21.317 1.00 70.06 99 GLY A N 1
ATOM 727 C CA . GLY A 1 99 ? 5.782 -1.628 -22.437 1.00 70.06 99 GLY A CA 1
ATOM 728 C C . GLY A 1 99 ? 4.509 -0.877 -22.837 1.00 70.06 99 GLY A C 1
ATOM 729 O O . GLY A 1 99 ? 4.396 -0.432 -23.974 1.00 70.06 99 GLY A O 1
ATOM 730 N N . SER A 1 100 ? 3.520 -0.794 -21.944 1.00 68.06 100 SER A N 1
ATOM 731 C CA . SER A 1 100 ? 2.219 -0.165 -22.201 1.00 68.06 100 SER A CA 1
ATOM 732 C C . SER A 1 100 ? 1.885 0.796 -21.060 1.00 68.06 100 SER A C 1
ATOM 734 O O . SER A 1 100 ? 1.883 0.339 -19.914 1.00 68.06 100 SER A O 1
ATOM 736 N N . PRO A 1 101 ? 1.567 2.070 -21.340 1.00 66.25 101 PRO A N 1
ATOM 737 C CA . PRO A 1 101 ? 1.074 3.003 -20.329 1.00 66.25 101 PRO A CA 1
ATOM 738 C C . PRO A 1 101 ? -0.231 2.498 -19.688 1.00 66.25 101 PRO A C 1
ATOM 740 O O . PRO A 1 101 ? -1.112 1.979 -20.374 1.00 66.25 101 PRO A O 1
ATOM 743 N N . LEU A 1 102 ? -0.398 2.666 -18.376 1.00 62.12 102 LEU A N 1
ATOM 744 C CA . LEU A 1 102 ? -1.644 2.390 -17.649 1.00 62.12 102 LEU A CA 1
ATOM 745 C C . LEU A 1 102 ? -2.742 3.354 -18.066 1.00 62.12 102 LEU A C 1
ATOM 747 O O . LEU A 1 102 ? -3.902 2.956 -18.066 1.00 62.12 102 LEU A O 1
ATOM 751 N N . ALA A 1 103 ? -2.381 4.581 -18.450 1.00 62.16 103 ALA A N 1
ATOM 752 C CA . ALA A 1 103 ? -3.319 5.556 -18.998 1.00 62.16 103 ALA A CA 1
ATOM 753 C C . ALA A 1 103 ? -4.042 5.033 -20.255 1.00 62.16 103 ALA A C 1
ATOM 755 O O . ALA A 1 103 ? -5.184 5.405 -20.497 1.00 62.16 103 ALA A O 1
ATOM 756 N N . ASP A 1 104 ? -3.420 4.115 -21.005 1.00 57.09 104 ASP A N 1
ATOM 757 C CA . ASP A 1 104 ? -4.014 3.509 -22.203 1.00 57.09 104 ASP A CA 1
ATOM 758 C C . ASP A 1 104 ? -4.920 2.303 -21.873 1.00 57.09 104 ASP A C 1
ATOM 760 O O . ASP A 1 104 ? -5.567 1.731 -22.754 1.00 57.09 104 ASP A O 1
ATOM 764 N N . ARG A 1 105 ? -4.993 1.886 -20.600 1.00 54.09 105 ARG A N 1
ATOM 765 C CA . ARG A 1 105 ? -5.868 0.801 -20.137 1.00 54.09 105 ARG A CA 1
ATOM 766 C C . ARG A 1 105 ? -7.181 1.379 -19.604 1.00 54.09 105 ARG A C 1
ATOM 768 O O . ARG A 1 105 ? -7.331 1.614 -18.410 1.00 54.09 105 ARG A O 1
ATOM 775 N N . LEU A 1 106 ? -8.158 1.486 -20.506 1.00 49.06 106 LEU A N 1
ATOM 776 C CA . LEU A 1 106 ? -9.552 1.946 -20.316 1.00 49.06 106 LEU A CA 1
ATOM 777 C C . LEU A 1 106 ? -10.355 1.296 -19.162 1.00 49.06 106 LEU A C 1
ATOM 779 O O . LEU A 1 106 ? -11.461 1.736 -18.865 1.00 49.06 106 LEU A O 1
ATOM 783 N N . TYR A 1 107 ? -9.822 0.281 -18.475 1.00 51.31 107 TYR A N 1
ATOM 784 C CA . TYR A 1 107 ? -10.494 -0.392 -17.355 1.00 51.31 107 TYR A CA 1
ATOM 785 C C . TYR A 1 107 ? -10.846 0.543 -16.182 1.00 51.31 107 TYR A C 1
ATOM 787 O O . TYR A 1 107 ? -11.743 0.223 -15.406 1.00 51.31 107 TYR A O 1
ATOM 795 N N . PHE A 1 108 ? -10.149 1.676 -16.029 1.00 44.94 108 PHE A N 1
ATOM 796 C CA . PHE A 1 108 ? -10.436 2.659 -14.975 1.00 44.94 108 PHE A CA 1
ATOM 797 C C . PHE A 1 108 ? -11.492 3.701 -15.373 1.00 44.94 108 PHE A C 1
ATOM 799 O O . PHE A 1 108 ? -12.178 4.209 -14.488 1.00 44.94 108 PHE A O 1
ATOM 806 N N . ASP A 1 109 ? -11.677 3.968 -16.669 1.00 42.44 109 ASP A N 1
ATOM 807 C CA . ASP A 1 109 ? -12.722 4.879 -17.158 1.00 42.44 109 ASP A CA 1
ATOM 808 C C . ASP A 1 109 ? -14.110 4.221 -17.116 1.00 42.44 109 ASP A C 1
ATOM 810 O O . ASP A 1 109 ? -15.106 4.880 -16.824 1.00 42.44 109 ASP A O 1
ATOM 814 N N . GLU A 1 110 ? -14.189 2.902 -17.323 1.00 41.31 110 GLU A N 1
ATOM 815 C CA . GLU A 1 110 ? -15.452 2.146 -17.250 1.00 41.31 110 GLU A CA 1
ATOM 816 C C . GLU A 1 110 ? -15.901 1.813 -15.811 1.00 41.31 110 GLU A C 1
ATOM 818 O O . GLU A 1 110 ? -17.028 1.362 -15.603 1.00 41.31 110 GLU A O 1
ATOM 823 N N . ALA A 1 111 ? -15.047 2.035 -14.803 1.00 42.84 111 ALA A N 1
ATOM 824 C CA . ALA A 1 111 ? -15.349 1.749 -13.395 1.00 42.84 111 ALA A CA 1
ATOM 825 C C . ALA A 1 111 ? -15.957 2.940 -12.631 1.00 42.84 111 ALA A C 1
ATOM 827 O O . ALA A 1 111 ? -16.416 2.770 -11.496 1.00 42.84 111 ALA A O 1
ATOM 828 N N . ALA A 1 112 ? -15.992 4.138 -13.224 1.00 38.12 112 ALA A N 1
ATOM 829 C CA . ALA A 1 112 ? -16.821 5.214 -12.698 1.00 38.12 112 ALA A CA 1
ATOM 830 C C . ALA A 1 112 ? -18.291 4.802 -12.889 1.00 38.12 112 ALA A C 1
ATOM 832 O O . ALA A 1 112 ? -18.682 4.499 -14.019 1.00 38.12 112 ALA A O 1
ATOM 833 N N . PRO A 1 113 ? -19.128 4.751 -11.832 1.00 40.34 113 PRO A N 1
ATOM 834 C CA . PRO A 1 113 ? -20.541 4.478 -12.027 1.00 40.34 113 PRO A CA 1
ATOM 835 C C . PRO A 1 113 ? -21.068 5.527 -13.000 1.00 40.34 113 PRO A C 1
ATOM 837 O O . PRO A 1 113 ? -20.932 6.727 -12.746 1.00 40.34 113 PRO A O 1
ATOM 840 N N . ALA A 1 114 ? -21.624 5.066 -14.125 1.00 47.38 114 ALA A N 1
ATOM 841 C CA . ALA A 1 114 ? -22.364 5.924 -15.031 1.00 47.38 114 ALA A CA 1
ATOM 842 C C . ALA A 1 114 ? -23.308 6.759 -14.165 1.00 47.38 114 ALA A C 1
ATOM 844 O O . ALA A 1 114 ? -24.103 6.198 -13.406 1.00 47.38 114 ALA A O 1
ATOM 845 N N . MET A 1 115 ? -23.130 8.082 -14.190 1.00 40.62 115 MET A N 1
ATOM 846 C CA . MET A 1 115 ? -23.977 9.000 -13.443 1.00 40.62 115 MET A CA 1
ATOM 847 C C . MET A 1 115 ? -25.429 8.607 -13.709 1.00 40.62 115 MET A C 1
ATOM 849 O O . MET A 1 115 ? -25.867 8.632 -14.858 1.00 40.62 115 MET A O 1
ATOM 853 N N . VAL A 1 116 ? -26.143 8.191 -12.662 1.00 41.91 116 VAL A N 1
ATOM 854 C CA . VAL A 1 116 ? -27.583 7.951 -12.740 1.00 41.91 116 VAL A CA 1
ATOM 855 C C . VAL A 1 116 ? -28.211 9.312 -13.027 1.00 41.91 116 VAL A C 1
ATOM 857 O O . VAL A 1 116 ? -28.256 10.166 -12.140 1.00 41.91 116 VAL A O 1
ATOM 860 N N . GLN A 1 117 ? -28.572 9.541 -14.290 1.00 34.75 117 GLN A N 1
ATOM 861 C CA . GLN A 1 117 ? -29.442 10.639 -14.706 1.00 34.75 117 GLN A CA 1
ATOM 862 C C . GLN A 1 117 ? -30.896 10.289 -14.406 1.00 34.75 117 GLN A C 1
ATOM 864 O O . GLN A 1 117 ? -31.271 9.111 -14.608 1.00 34.75 117 GLN A O 1
#

Mean predicted aligned error: 9.66 Å